Protein AF-A0A419KN35-F1 (afdb_monomer)

Nearest PDB structures (foldseek):
  5v7k-assembly1_A  TM=6.444E-01  e=9.009E-01  Saccharomyces cerevisiae S288C
  4kop-assembly1_D  TM=4.320E-01  e=8.303E+00  Arabidopsis thaliana
  7xre-assembly1_F  TM=3.517E-01  e=9.362E+00  human intestinal bacterium PUE

Radius of gyration: 13.72 Å; Cα contacts (8 Å, |Δi|>4): 100; chains: 1; bounding box: 27×33×36 Å

Foldseek 3Di:
DDDDDPVVVVVLVVVQPPDPPRWRWDDDPHKIKTWDQDPVVQKIKIWIPPADPPDTDIDIGNDPVVVNVVVHVSVVVSVVVD

Mean predicted aligned error: 10.61 Å

Sequence (82 aa):
MRKLKEGERKRLVDFVDARSDKRKVFYYEGFYSSLVADVESNRLVGKIEGIDKDEDIIYEGKTVRECEDKFREAVSRYRKKK

Secondary structure (DSSP, 8-state):
--PPPHHHHHHHHHTTTSSS---EEEEETTEEEEEEEETTTTEEEEEEESS-TT---EEEESSHHHHHHHHHHHHHHHHHH-

pLDDT: mean 74.21, std 18.45, range [35.72, 93.94]

Structure (mmCIF, N/CA/C/O backbone):
data_AF-A0A419KN35-F1
#
_entry.id   AF-A0A419KN35-F1
#
loop_
_atom_site.group_PDB
_atom_site.id
_atom_site.type_symbol
_atom_site.label_atom_id
_atom_site.label_alt_id
_atom_site.label_comp_id
_atom_site.label_asym_id
_atom_site.label_entity_id
_atom_site.label_seq_id
_atom_site.pdbx_PDB_ins_code
_atom_site.Cartn_x
_atom_site.Cartn_y
_atom_site.Cartn_z
_atom_site.occupancy
_atom_site.B_iso_or_equiv
_atom_site.auth_seq_id
_atom_site.auth_comp_id
_atom_site.auth_asym_id
_atom_site.auth_atom_id
_atom_site.pdbx_PDB_model_num
ATOM 1 N N . MET A 1 1 ? 10.929 -14.423 15.886 1.00 35.72 1 MET A N 1
ATOM 2 C CA . MET A 1 1 ? 11.267 -14.189 14.462 1.00 35.72 1 MET A CA 1
ATOM 3 C C . MET A 1 1 ? 10.757 -15.366 13.624 1.00 35.72 1 MET A C 1
ATOM 5 O O . MET A 1 1 ? 11.447 -16.372 13.528 1.00 35.72 1 MET A O 1
ATOM 9 N N . ARG A 1 2 ? 9.529 -15.314 13.084 1.00 41.47 2 ARG A N 1
ATOM 10 C CA . ARG A 1 2 ? 9.019 -16.372 12.185 1.00 41.47 2 ARG A CA 1
ATOM 11 C C . ARG A 1 2 ? 9.401 -16.027 10.743 1.00 41.47 2 ARG A C 1
ATOM 13 O O . ARG A 1 2 ? 8.894 -15.062 10.184 1.00 41.47 2 ARG A O 1
ATOM 20 N N . LYS A 1 3 ? 10.330 -16.807 10.178 1.00 43.09 3 LYS A N 1
ATOM 21 C CA . LYS A 1 3 ? 10.720 -16.782 8.761 1.00 43.09 3 LYS A CA 1
ATOM 22 C C . LYS A 1 3 ? 9.491 -17.080 7.891 1.00 43.09 3 LYS A C 1
ATOM 24 O O . LYS A 1 3 ? 8.930 -18.169 7.981 1.00 43.09 3 LYS A O 1
ATOM 29 N N . LEU A 1 4 ? 9.092 -16.124 7.052 1.00 46.06 4 LEU A N 1
ATOM 30 C CA . LEU A 1 4 ? 8.168 -16.359 5.940 1.00 46.06 4 LEU A CA 1
ATOM 31 C C . LEU A 1 4 ? 8.863 -17.301 4.946 1.00 46.06 4 LEU A C 1
ATOM 33 O O . LEU A 1 4 ? 9.940 -16.978 4.448 1.00 46.06 4 LEU A O 1
ATOM 37 N N . LYS A 1 5 ? 8.284 -18.486 4.721 1.00 44.91 5 LYS A N 1
ATOM 38 C CA . LYS A 1 5 ? 8.833 -19.520 3.835 1.00 44.91 5 LYS A CA 1
ATOM 39 C C . LYS A 1 5 ? 8.953 -18.981 2.404 1.00 44.91 5 LYS A C 1
ATOM 41 O O . LYS A 1 5 ? 7.980 -18.517 1.816 1.00 44.91 5 LYS A O 1
ATOM 46 N N . GLU 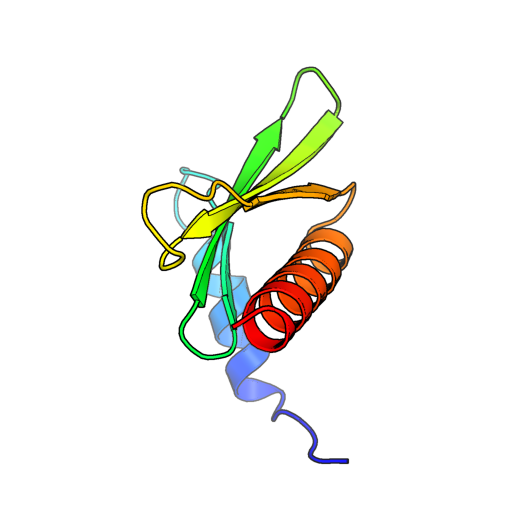A 1 6 ? 10.152 -19.110 1.847 1.00 48.41 6 GLU A N 1
ATOM 47 C CA . GLU A 1 6 ? 10.592 -18.667 0.512 1.00 48.41 6 GLU A CA 1
ATOM 48 C C . GLU A 1 6 ? 9.679 -19.095 -0.658 1.00 48.41 6 GLU A C 1
ATOM 50 O O . GLU A 1 6 ? 9.674 -18.449 -1.703 1.00 48.41 6 GLU A O 1
ATOM 55 N N . GLY A 1 7 ? 8.858 -20.137 -0.479 1.00 43.12 7 GLY A N 1
ATOM 56 C CA . GLY A 1 7 ? 7.951 -20.658 -1.508 1.00 43.12 7 GLY A CA 1
ATOM 57 C C . GLY A 1 7 ? 6.729 -19.782 -1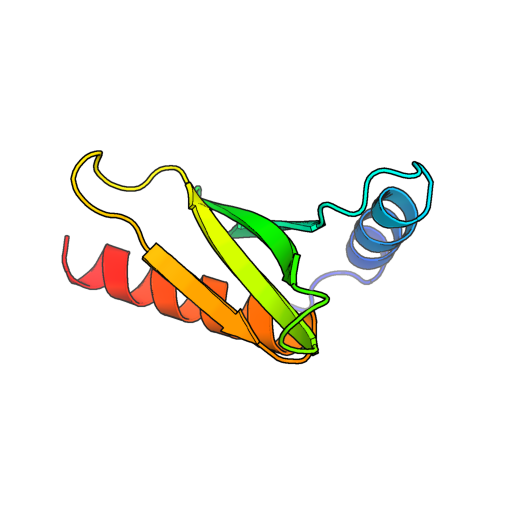.814 1.00 43.12 7 GLY A C 1
ATOM 58 O O . GLY A 1 7 ? 6.268 -19.773 -2.953 1.00 43.12 7 GLY A O 1
ATOM 59 N N . GLU A 1 8 ? 6.222 -19.009 -0.849 1.00 44.25 8 GLU A N 1
ATOM 60 C CA . GLU A 1 8 ? 5.035 -18.156 -1.071 1.00 44.25 8 GLU A CA 1
ATOM 61 C C . GLU A 1 8 ? 5.400 -16.791 -1.660 1.00 44.25 8 GLU A C 1
ATOM 63 O O . GLU A 1 8 ? 4.626 -16.182 -2.396 1.00 44.25 8 GLU A O 1
ATOM 68 N N . ARG A 1 9 ? 6.636 -16.343 -1.413 1.00 44.59 9 ARG A N 1
ATOM 69 C CA . ARG A 1 9 ? 7.166 -15.084 -1.940 1.00 44.59 9 ARG A CA 1
ATOM 70 C C . ARG A 1 9 ? 7.455 -15.163 -3.444 1.00 44.59 9 ARG A C 1
ATOM 72 O O . ARG A 1 9 ? 7.369 -14.147 -4.119 1.00 44.59 9 ARG A O 1
ATOM 79 N N . LYS 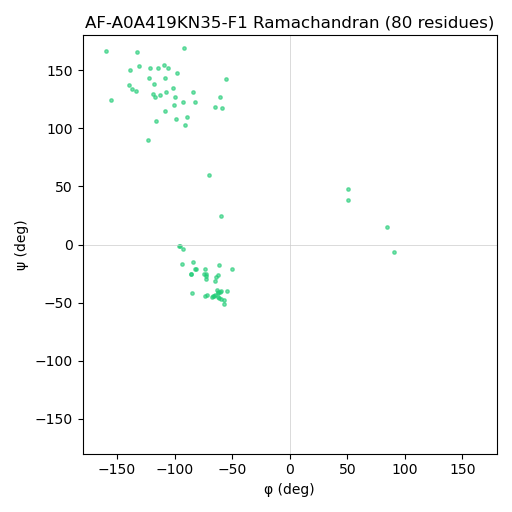A 1 10 ? 7.746 -16.359 -3.970 1.00 43.75 10 LYS A N 1
ATOM 80 C CA . LYS A 1 10 ? 8.030 -16.576 -5.397 1.00 43.75 10 LYS A CA 1
ATOM 81 C C . LYS A 1 10 ? 6.760 -16.494 -6.258 1.00 43.75 10 LYS A C 1
ATOM 83 O O . LYS A 1 10 ? 6.731 -15.746 -7.224 1.00 43.75 10 LYS A O 1
ATOM 88 N N . ARG A 1 11 ? 5.655 -17.123 -5.829 1.00 48.72 11 ARG A N 1
ATOM 89 C CA . ARG A 1 11 ? 4.364 -17.065 -6.556 1.00 48.72 11 ARG A CA 1
ATOM 90 C C . ARG A 1 11 ? 3.743 -15.668 -6.610 1.00 48.72 11 ARG A C 1
ATOM 92 O O . ARG A 1 11 ? 3.072 -15.348 -7.584 1.00 48.72 11 ARG A O 1
ATOM 99 N N . LEU A 1 12 ? 3.965 -14.842 -5.585 1.00 47.56 12 LEU A N 1
ATOM 100 C CA . LEU A 1 12 ? 3.432 -13.476 -5.540 1.00 47.56 12 LEU A CA 1
ATOM 101 C C . LEU A 1 12 ? 4.152 -12.524 -6.513 1.00 47.56 12 LEU A C 1
ATOM 103 O O . LEU A 1 12 ? 3.588 -11.513 -6.918 1.00 47.56 12 LEU A O 1
ATOM 107 N N . VAL A 1 13 ? 5.407 -12.828 -6.856 1.00 46.06 13 VAL A N 1
ATOM 108 C CA . VAL A 1 13 ? 6.217 -12.030 -7.786 1.00 46.06 13 VAL A CA 1
ATOM 109 C C . VAL A 1 13 ? 5.930 -12.440 -9.232 1.00 46.06 13 VAL A C 1
ATOM 111 O O . VAL A 1 13 ? 5.726 -11.559 -10.060 1.00 46.06 13 VAL A O 1
ATOM 114 N N . ASP A 1 14 ? 5.798 -13.741 -9.510 1.00 42.84 14 ASP A N 1
ATOM 115 C CA . ASP A 1 14 ? 5.483 -14.262 -10.852 1.00 42.84 14 ASP A CA 1
ATOM 116 C C . ASP A 1 14 ? 4.095 -13.835 -11.380 1.00 42.84 14 ASP A C 1
ATOM 118 O O . ASP A 1 14 ? 3.906 -13.689 -12.584 1.00 42.84 14 ASP A O 1
ATOM 122 N N . PHE A 1 15 ? 3.116 -13.569 -10.507 1.00 45.59 15 PHE A N 1
ATOM 123 C CA . PHE A 1 15 ? 1.781 -13.127 -10.945 1.00 45.59 15 PHE A CA 1
ATOM 124 C C . PHE A 1 15 ? 1.728 -11.678 -11.454 1.00 45.59 15 PHE A C 1
ATOM 126 O O . PHE A 1 15 ? 0.802 -11.323 -12.180 1.00 45.59 15 PHE A O 1
ATOM 133 N N . VAL A 1 16 ? 2.693 -10.835 -11.077 1.00 46.47 16 VAL A N 1
ATOM 134 C CA . VAL A 1 16 ? 2.693 -9.402 -11.428 1.00 46.47 16 VAL A CA 1
ATOM 135 C C . VAL A 1 16 ? 3.281 -9.154 -12.825 1.00 46.47 16 VAL A C 1
ATOM 137 O O . VAL A 1 16 ? 3.053 -8.093 -13.398 1.00 46.47 16 VAL A O 1
ATOM 140 N N . ASP A 1 17 ? 3.979 -10.135 -13.400 1.00 45.94 17 ASP A N 1
ATOM 141 C CA . ASP A 1 17 ? 4.685 -9.989 -14.682 1.00 45.94 17 ASP A CA 1
ATOM 142 C C . ASP A 1 17 ? 3.850 -10.445 -15.901 1.00 45.94 17 ASP A C 1
ATOM 144 O O . ASP A 1 17 ? 4.148 -10.092 -17.037 1.00 45.94 17 ASP A O 1
ATOM 148 N N . ALA A 1 18 ? 2.769 -11.209 -15.690 1.00 47.12 18 ALA A N 1
ATOM 149 C CA . ALA A 1 18 ? 2.109 -11.970 -16.761 1.00 47.12 18 ALA A CA 1
ATOM 150 C C . ALA A 1 18 ? 0.937 -11.271 -17.487 1.00 47.12 18 ALA A C 1
ATOM 152 O O . ALA A 1 18 ? 0.387 -11.837 -18.434 1.00 47.12 18 ALA A O 1
ATOM 153 N N . ARG A 1 19 ? 0.511 -10.068 -17.085 1.00 44.38 19 ARG A N 1
ATOM 154 C CA . ARG A 1 19 ? -0.516 -9.306 -17.822 1.00 44.38 19 ARG A CA 1
ATOM 155 C C . ARG A 1 19 ? -0.128 -7.839 -17.915 1.00 44.38 19 ARG A C 1
ATOM 157 O O . ARG A 1 19 ? 0.223 -7.231 -16.914 1.00 44.38 19 ARG A O 1
ATOM 164 N N . SER A 1 20 ? -0.252 -7.279 -19.112 1.00 42.81 20 SER A N 1
ATOM 165 C CA . SER A 1 20 ? 0.057 -5.902 -19.521 1.00 42.81 20 SER A CA 1
ATOM 166 C C . SER A 1 20 ? -0.701 -4.768 -18.794 1.00 42.81 20 SER A C 1
ATOM 168 O O . SER A 1 20 ? -0.779 -3.662 -19.318 1.00 42.81 20 SER A O 1
ATOM 170 N N . ASP A 1 21 ? -1.191 -4.989 -17.573 1.00 48.09 21 ASP A N 1
ATOM 171 C CA . ASP A 1 21 ? -1.894 -4.032 -16.717 1.00 48.09 21 ASP A CA 1
ATOM 172 C C . ASP A 1 21 ? -1.154 -3.915 -15.375 1.00 48.09 21 ASP A C 1
ATOM 174 O O . ASP A 1 21 ? -1.382 -4.666 -14.427 1.00 48.09 21 ASP A O 1
ATOM 178 N N . LYS A 1 22 ? -0.206 -2.972 -15.311 1.00 56.84 22 LYS A N 1
ATOM 179 C CA . LYS A 1 22 ? 0.767 -2.762 -14.221 1.00 56.84 22 LYS A CA 1
ATOM 180 C C . LYS A 1 22 ? 0.144 -2.234 -12.914 1.00 56.84 22 LYS A C 1
ATOM 182 O O . LYS A 1 22 ? 0.518 -1.160 -12.444 1.00 56.84 22 LYS A O 1
ATOM 187 N N . ARG A 1 23 ? -0.793 -2.955 -12.298 1.00 62.97 23 ARG A N 1
ATOM 188 C CA . ARG A 1 23 ? -1.263 -2.659 -10.932 1.00 62.97 23 ARG A CA 1
ATOM 189 C C . ARG A 1 23 ? -0.752 -3.713 -9.968 1.00 62.97 23 ARG A C 1
ATOM 191 O O . ARG A 1 23 ? -1.133 -4.877 -10.045 1.00 62.97 23 ARG A O 1
ATOM 198 N N . LYS A 1 24 ? 0.111 -3.298 -9.040 1.00 76.50 24 LYS A N 1
ATOM 199 C CA . LYS A 1 24 ? 0.588 -4.171 -7.966 1.00 76.50 24 LYS A CA 1
ATOM 200 C C . LYS A 1 24 ? -0.300 -3.987 -6.748 1.00 76.50 24 LYS A C 1
ATOM 202 O O . LYS A 1 24 ? -0.422 -2.877 -6.251 1.00 76.50 24 LYS A O 1
ATOM 207 N N . VAL A 1 25 ? -0.908 -5.063 -6.265 1.00 79.94 25 VAL A N 1
ATOM 208 C CA . VAL A 1 25 ? -1.773 -5.013 -5.082 1.00 79.94 25 VAL A CA 1
ATOM 209 C C . VAL A 1 25 ? -1.015 -5.539 -3.866 1.00 79.94 25 VAL A C 1
ATOM 211 O O . VAL A 1 25 ? -0.339 -6.566 -3.947 1.00 79.94 25 VAL A O 1
ATOM 214 N N . PHE A 1 26 ? -1.120 -4.839 -2.740 1.00 82.38 26 PHE A N 1
ATOM 215 C CA . PHE A 1 26 ? -0.624 -5.282 -1.441 1.00 82.38 26 PHE A CA 1
ATOM 216 C C . PHE A 1 26 ? -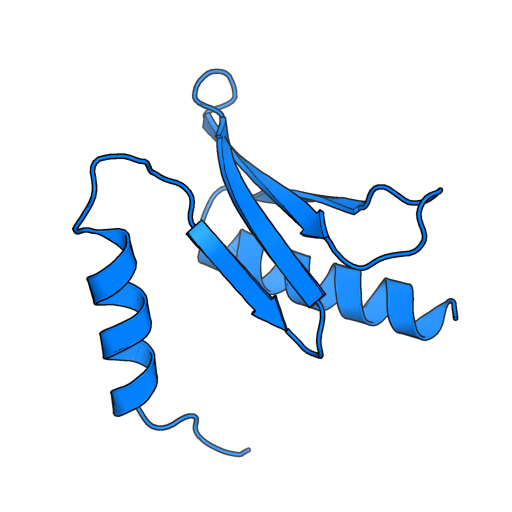1.777 -5.712 -0.538 1.00 82.38 26 PHE A C 1
ATOM 218 O O . PHE A 1 26 ? -2.884 -5.190 -0.640 1.00 82.38 26 PHE A O 1
ATOM 225 N N . TYR A 1 27 ? -1.488 -6.639 0.375 1.00 82.44 27 TYR A N 1
ATOM 226 C CA . TYR A 1 27 ? -2.416 -7.076 1.411 1.00 82.44 27 TYR A CA 1
ATOM 227 C C . TYR A 1 27 ? -1.718 -7.118 2.768 1.00 82.44 27 TYR A C 1
ATOM 229 O O . TYR A 1 27 ? -0.611 -7.656 2.891 1.00 82.44 27 TYR A O 1
ATOM 237 N N . TYR A 1 28 ? -2.356 -6.546 3.787 1.00 83.06 28 TYR A N 1
ATOM 238 C CA . TYR A 1 28 ? -1.857 -6.567 5.158 1.00 83.06 28 TYR A CA 1
ATOM 239 C C . TYR A 1 28 ? -3.008 -6.411 6.153 1.00 83.06 28 TYR A C 1
ATOM 241 O O . TYR A 1 28 ? -3.761 -5.448 6.086 1.00 83.06 28 TYR A O 1
ATOM 249 N N . GLU A 1 29 ? -3.135 -7.367 7.079 1.00 82.88 29 GLU A N 1
ATOM 250 C CA . GLU A 1 29 ? -4.098 -7.329 8.195 1.00 82.88 29 GLU A CA 1
ATOM 251 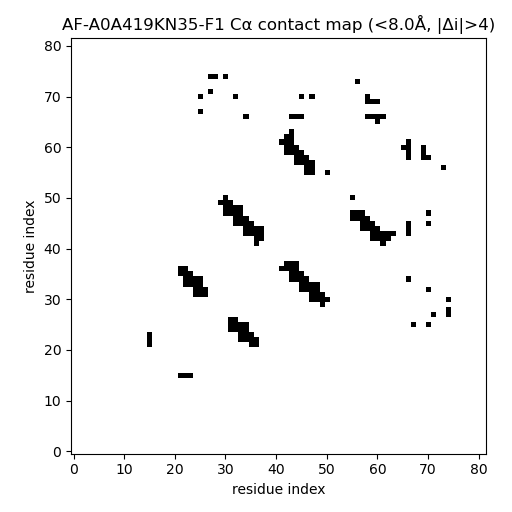C C . GLU A 1 29 ? -5.558 -7.016 7.805 1.00 82.88 29 GLU A C 1
ATOM 253 O O . GLU A 1 29 ? -6.262 -6.325 8.534 1.00 82.88 29 GLU A O 1
ATOM 258 N N . GLY A 1 30 ? -6.028 -7.537 6.666 1.00 82.12 30 GLY A N 1
ATOM 259 C CA . GLY A 1 30 ? -7.402 -7.330 6.188 1.00 82.12 30 GLY A CA 1
ATOM 260 C C . GLY A 1 30 ? -7.587 -6.114 5.277 1.00 82.12 30 GLY A C 1
ATOM 26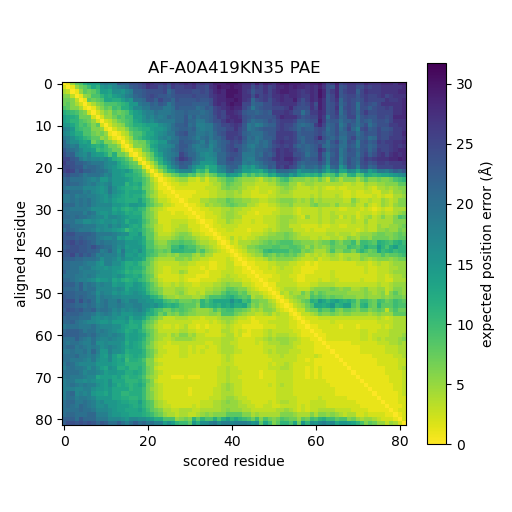1 O O . GLY A 1 30 ? -8.653 -5.968 4.687 1.00 82.12 30 GLY A O 1
ATOM 262 N N . PHE A 1 31 ? -6.551 -5.290 5.109 1.00 84.75 31 PHE A N 1
ATOM 263 C CA . PHE A 1 31 ? -6.551 -4.138 4.213 1.00 84.75 31 PHE A CA 1
ATOM 264 C C . PHE A 1 31 ? -5.879 -4.481 2.891 1.00 84.75 31 PHE A C 1
ATOM 266 O O . PHE A 1 31 ? -4.916 -5.257 2.843 1.00 84.75 31 PHE A O 1
ATOM 273 N N . TYR A 1 32 ? -6.360 -3.849 1.826 1.00 85.56 32 TYR A N 1
ATOM 274 C CA . TYR A 1 32 ? -5.790 -3.962 0.489 1.00 85.56 32 TYR A CA 1
ATOM 275 C C . TYR A 1 32 ? -5.222 -2.617 0.069 1.00 85.56 32 TYR A C 1
ATOM 277 O O . TYR A 1 32 ? -5.700 -1.577 0.508 1.00 85.56 32 TYR A O 1
ATOM 285 N N . SER A 1 33 ? -4.210 -2.621 -0.789 1.00 84.62 33 SER A N 1
ATOM 286 C CA . SER A 1 33 ? -3.766 -1.394 -1.436 1.00 84.62 33 SER A CA 1
ATOM 287 C C . SER A 1 33 ? -3.420 -1.626 -2.890 1.00 84.62 33 SER A C 1
ATOM 289 O O . SER A 1 33 ? -2.757 -2.608 -3.213 1.00 84.62 33 SER A O 1
ATOM 291 N N . SER A 1 34 ? -3.840 -0.708 -3.755 1.00 84.81 34 SER A N 1
ATOM 292 C CA . SER A 1 34 ? -3.505 -0.726 -5.178 1.00 84.81 34 SER A CA 1
ATOM 293 C C . SER A 1 34 ? -2.373 0.249 -5.458 1.00 84.81 34 SER A C 1
ATOM 295 O O . SER A 1 34 ? -2.525 1.444 -5.226 1.00 84.81 34 SER A O 1
ATOM 297 N N . LEU A 1 35 ? -1.256 -0.258 -5.979 1.00 87.06 35 LEU A N 1
ATOM 298 C CA . LEU A 1 35 ? -0.091 0.522 -6.379 1.00 87.06 35 LEU A CA 1
ATOM 299 C C . LEU A 1 35 ? -0.085 0.750 -7.892 1.00 87.06 35 LEU A C 1
ATOM 301 O O . LEU A 1 35 ? -0.135 -0.204 -8.677 1.00 87.06 35 LEU A O 1
ATOM 305 N N . VAL A 1 36 ? 0.034 2.015 -8.278 1.00 85.62 36 VAL A N 1
ATOM 306 C CA . VAL A 1 36 ? 0.100 2.496 -9.659 1.00 85.62 36 VAL A CA 1
ATOM 307 C C . VAL A 1 36 ? 1.404 3.269 -9.851 1.00 85.62 36 VAL A C 1
ATOM 309 O O . VAL A 1 36 ? 1.871 3.947 -8.937 1.00 85.62 36 VAL A O 1
ATOM 312 N N . ALA A 1 37 ? 2.014 3.150 -11.028 1.00 83.25 37 ALA A N 1
ATOM 313 C CA . ALA A 1 37 ? 3.157 3.977 -11.394 1.00 83.25 37 ALA A CA 1
ATOM 314 C C . ALA A 1 37 ? 2.684 5.337 -11.921 1.00 83.25 37 ALA A C 1
ATOM 316 O O . ALA A 1 37 ? 1.941 5.392 -12.899 1.00 83.25 37 ALA A O 1
ATOM 317 N N . ASP A 1 38 ? 3.147 6.409 -11.287 1.00 82.62 38 ASP A N 1
ATOM 318 C CA . ASP A 1 38 ? 3.004 7.782 -11.750 1.00 82.62 38 ASP A CA 1
ATOM 319 C C . ASP A 1 38 ? 4.221 8.147 -12.608 1.00 82.62 38 ASP A C 1
ATOM 321 O O . ASP A 1 38 ? 5.334 8.349 -12.109 1.00 82.62 38 ASP A O 1
ATOM 325 N N . VAL A 1 39 ? 4.019 8.142 -13.926 1.00 75.31 39 VAL A N 1
ATOM 326 C CA . VAL A 1 39 ? 5.091 8.354 -14.911 1.00 75.31 39 VAL A CA 1
ATOM 327 C C . VAL A 1 39 ? 5.531 9.813 -14.999 1.00 75.31 39 VAL A C 1
ATOM 329 O O . VAL A 1 39 ? 6.679 10.065 -15.353 1.00 75.31 39 VAL A O 1
ATOM 332 N N . GLU A 1 40 ? 4.659 10.759 -14.642 1.00 79.19 40 GLU A N 1
ATOM 333 C CA . GLU A 1 40 ? 4.963 12.194 -14.660 1.00 79.19 40 GLU A CA 1
ATOM 334 C C . GLU A 1 40 ? 5.932 12.568 -13.534 1.00 79.19 40 GLU A C 1
ATOM 336 O O . GLU A 1 40 ? 6.919 13.267 -13.761 1.00 79.19 40 GLU A O 1
ATOM 341 N N . SER A 1 41 ? 5.709 12.034 -12.331 1.00 75.31 41 SER A N 1
ATOM 342 C CA . SER A 1 41 ? 6.543 12.313 -11.157 1.00 75.31 41 SER 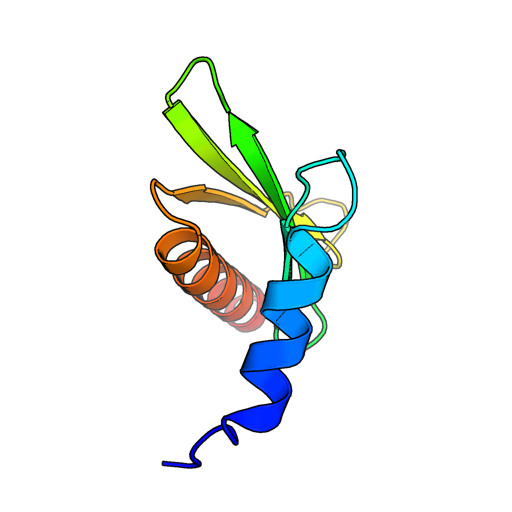A CA 1
ATOM 343 C C . SER A 1 41 ? 7.634 11.267 -10.922 1.00 75.31 41 SER A C 1
ATOM 345 O O . SER A 1 41 ? 8.405 11.393 -9.966 1.00 75.31 41 SER A O 1
ATOM 347 N N . ASN A 1 42 ? 7.704 10.226 -11.762 1.00 82.62 42 ASN A N 1
ATOM 348 C CA . ASN A 1 42 ? 8.593 9.070 -11.612 1.00 82.62 42 ASN A CA 1
ATOM 349 C C . ASN A 1 42 ? 8.500 8.435 -10.206 1.00 82.62 42 ASN A C 1
ATOM 351 O O . ASN A 1 42 ? 9.507 8.208 -9.523 1.00 82.62 42 ASN A O 1
ATOM 355 N N . ARG A 1 43 ? 7.267 8.203 -9.740 1.00 86.44 43 ARG A N 1
ATOM 356 C CA . ARG A 1 43 ? 6.946 7.660 -8.408 1.00 86.44 43 ARG A CA 1
ATOM 357 C C . ARG A 1 43 ? 5.920 6.539 -8.499 1.00 86.44 43 ARG A C 1
ATOM 359 O O . ARG A 1 43 ? 5.271 6.340 -9.516 1.00 86.44 43 ARG A O 1
ATOM 366 N N . LEU A 1 44 ? 5.772 5.791 -7.415 1.00 87.88 44 LEU A N 1
ATOM 367 C CA . LEU A 1 44 ? 4.704 4.820 -7.225 1.00 87.88 44 LEU A CA 1
ATOM 368 C C . LEU A 1 44 ? 3.717 5.380 -6.205 1.00 87.88 44 LEU A C 1
ATOM 370 O O . LEU A 1 44 ? 4.129 5.807 -5.127 1.00 87.88 44 LEU A O 1
ATOM 374 N N . VAL A 1 45 ? 2.432 5.341 -6.533 1.00 89.38 45 VAL A N 1
ATOM 375 C CA . VAL A 1 45 ? 1.345 5.851 -5.695 1.00 89.38 45 VAL A CA 1
ATOM 376 C C . VAL A 1 45 ? 0.444 4.690 -5.314 1.00 89.38 45 VAL A C 1
ATOM 378 O O . VAL A 1 45 ? 0.012 3.921 -6.173 1.00 89.38 45 VAL A O 1
ATOM 381 N N . GLY A 1 46 ? 0.206 4.530 -4.018 1.00 90.44 46 GLY A N 1
ATOM 382 C CA . GLY A 1 46 ? -0.631 3.488 -3.448 1.00 90.44 46 GLY A CA 1
ATOM 383 C C . GLY A 1 46 ? -1.828 4.075 -2.722 1.00 90.44 46 GLY A C 1
ATOM 384 O O . GLY A 1 46 ? -1.684 5.058 -1.996 1.00 90.44 46 GLY A O 1
ATOM 385 N N . LYS A 1 47 ? -2.996 3.459 -2.895 1.00 90.50 47 LYS A N 1
ATOM 386 C CA . LYS A 1 47 ? -4.223 3.805 -2.170 1.00 90.50 47 LYS A CA 1
ATOM 387 C C . LYS A 1 47 ? -4.700 2.612 -1.357 1.00 90.50 47 LYS A C 1
ATOM 389 O O . LYS A 1 47 ? -4.830 1.522 -1.912 1.00 90.50 47 LYS A O 1
ATOM 394 N N . ILE A 1 48 ? -4.971 2.839 -0.073 1.00 89.50 48 ILE A N 1
ATOM 395 C CA . ILE A 1 48 ? -5.506 1.825 0.838 1.00 89.50 48 ILE A CA 1
ATOM 396 C C . ILE A 1 48 ? -7.025 1.746 0.702 1.00 89.50 48 ILE A C 1
ATOM 398 O O . ILE A 1 48 ? -7.720 2.750 0.799 1.00 89.50 48 ILE A O 1
ATOM 402 N N . GLU A 1 49 ? -7.520 0.526 0.550 1.00 83.12 49 GLU A N 1
ATOM 403 C CA . GLU A 1 49 ? -8.931 0.172 0.477 1.00 83.12 49 GLU A CA 1
ATOM 404 C C . GLU A 1 49 ? -9.354 -0.581 1.751 1.00 83.12 49 GLU A C 1
ATOM 406 O O . GLU A 1 49 ? -8.541 -1.246 2.405 1.00 83.12 49 GLU A O 1
ATOM 411 N N . GLY A 1 50 ? -10.647 -0.522 2.085 1.00 77.25 50 GLY A N 1
ATOM 412 C CA . GLY A 1 50 ? -11.206 -1.183 3.275 1.00 77.25 50 GLY A CA 1
ATOM 413 C C . GLY A 1 50 ? -11.090 -0.372 4.572 1.00 77.25 50 GLY A C 1
ATOM 414 O O . GLY A 1 50 ? -11.252 -0.930 5.655 1.00 77.25 50 GLY A O 1
ATOM 415 N N . ILE A 1 51 ? -10.806 0.925 4.460 1.00 82.56 51 ILE A N 1
ATOM 416 C CA . ILE A 1 51 ? -10.887 1.918 5.541 1.00 82.56 51 ILE A CA 1
ATOM 417 C C . ILE A 1 51 ? -12.271 2.593 5.552 1.00 82.56 51 ILE A C 1
ATOM 419 O O . ILE A 1 51 ? -13.076 2.371 4.644 1.00 82.56 51 ILE A O 1
ATOM 423 N N . ASP A 1 52 ? -12.580 3.352 6.610 1.00 83.44 52 ASP A N 1
ATOM 424 C CA . ASP A 1 52 ? -13.858 4.069 6.733 1.00 83.44 52 ASP A CA 1
ATOM 425 C C . ASP A 1 52 ? -14.085 4.986 5.513 1.00 83.44 52 ASP A C 1
ATOM 427 O O . ASP A 1 52 ? -13.141 5.563 4.982 1.00 83.44 52 ASP A O 1
ATOM 431 N N . LYS A 1 53 ? -15.338 5.101 5.042 1.00 71.25 53 LYS A N 1
ATOM 432 C CA . LYS A 1 53 ? -15.680 5.735 3.747 1.00 71.25 53 LYS A CA 1
ATOM 433 C C . LYS A 1 53 ? -15.296 7.215 3.637 1.00 71.25 53 LYS A C 1
ATOM 435 O O . LYS A 1 53 ? -15.255 7.737 2.528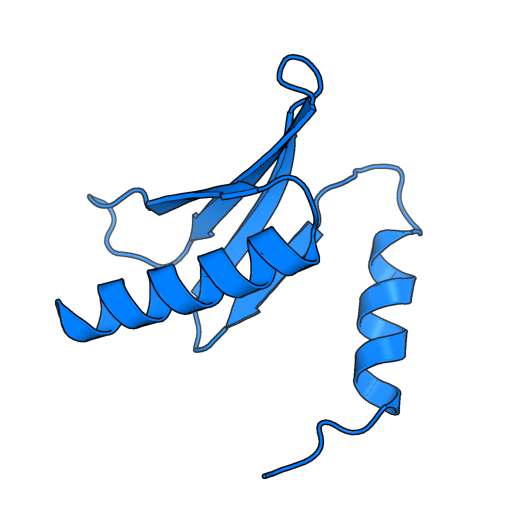 1.00 71.25 53 LYS A O 1
ATOM 440 N N . ASP A 1 54 ? -15.053 7.863 4.769 1.00 75.94 54 ASP A N 1
ATOM 441 C CA . ASP A 1 54 ? -14.669 9.269 4.875 1.00 75.94 54 ASP A CA 1
ATOM 442 C C . ASP A 1 54 ? -13.142 9.462 4.987 1.00 75.94 54 ASP A C 1
ATOM 444 O O . ASP A 1 54 ? -12.668 10.596 5.056 1.00 75.94 54 ASP A O 1
ATOM 448 N N . GLU A 1 55 ? -12.358 8.376 5.003 1.00 78.44 55 GLU A N 1
ATOM 449 C CA . GLU A 1 55 ? -10.897 8.420 4.998 1.00 78.44 55 GLU A CA 1
ATOM 450 C C . GLU A 1 55 ? -10.330 7.871 3.682 1.00 78.44 55 GLU A C 1
ATOM 452 O O . GLU A 1 55 ? -10.620 6.753 3.265 1.00 78.44 55 GLU A O 1
ATOM 457 N N . ASP A 1 56 ? -9.441 8.644 3.060 1.00 82.25 56 ASP A N 1
ATOM 458 C CA . ASP A 1 56 ? -8.629 8.219 1.922 1.00 82.25 56 ASP A CA 1
ATOM 459 C C . ASP A 1 56 ? -7.155 8.253 2.335 1.00 82.25 56 ASP A C 1
ATOM 461 O O . ASP A 1 56 ? -6.548 9.319 2.469 1.00 82.25 56 ASP A O 1
ATOM 465 N N . ILE A 1 57 ? -6.553 7.079 2.543 1.00 88.06 57 ILE A N 1
ATOM 466 C CA . ILE A 1 57 ? -5.130 6.980 2.876 1.00 88.06 57 ILE A CA 1
ATOM 467 C C . ILE A 1 57 ? -4.341 6.652 1.611 1.00 88.06 57 ILE A C 1
ATOM 469 O O . ILE A 1 57 ? -4.370 5.529 1.098 1.00 88.06 57 ILE A O 1
ATOM 473 N N . ILE A 1 58 ? -3.603 7.653 1.138 1.00 90.62 58 ILE A N 1
ATOM 474 C CA . ILE A 1 58 ? -2.707 7.569 -0.015 1.00 90.62 58 ILE A CA 1
ATOM 475 C C . ILE A 1 58 ? -1.263 7.616 0.484 1.00 90.62 58 ILE A C 1
ATOM 477 O O . ILE A 1 58 ? -0.935 8.327 1.436 1.00 90.62 58 ILE A O 1
ATOM 481 N N . TYR A 1 59 ? -0.383 6.857 -0.157 1.00 90.25 59 TYR A N 1
ATOM 482 C CA . TYR A 1 59 ? 1.046 6.883 0.115 1.00 90.25 59 TYR A CA 1
ATOM 483 C C . TYR A 1 59 ? 1.844 6.809 -1.184 1.00 90.25 59 TYR A C 1
ATOM 485 O O . TYR A 1 59 ? 1.431 6.196 -2.163 1.00 90.25 59 TYR A O 1
ATOM 493 N N . GLU A 1 60 ? 3.030 7.403 -1.182 1.00 91.81 60 GLU A N 1
ATOM 494 C CA . GLU A 1 60 ? 3.919 7.428 -2.342 1.00 91.81 60 GLU A CA 1
ATOM 495 C C . GLU A 1 60 ? 5.264 6.797 -2.000 1.00 91.81 60 GLU A C 1
ATOM 497 O O . GLU A 1 60 ? 5.718 6.884 -0.859 1.00 91.81 60 GLU A O 1
ATOM 502 N N . GLY A 1 61 ? 5.958 6.229 -2.978 1.00 88.44 61 GLY A N 1
ATOM 503 C CA . GLY A 1 61 ? 7.334 5.772 -2.811 1.00 88.44 61 GLY A CA 1
ATOM 504 C C . GLY A 1 61 ? 8.073 5.623 -4.131 1.00 88.44 61 GLY A C 1
ATOM 505 O O . GLY A 1 61 ? 7.476 5.644 -5.203 1.00 88.44 61 GLY A O 1
ATOM 506 N N . LYS A 1 62 ? 9.399 5.490 -4.066 1.00 86.56 62 LYS A N 1
ATOM 507 C CA . LYS A 1 62 ? 10.230 5.314 -5.272 1.00 86.56 62 LYS A CA 1
ATOM 508 C C . LYS A 1 62 ? 10.345 3.860 -5.710 1.00 86.56 62 LYS A C 1
ATOM 510 O O . LYS A 1 62 ? 10.614 3.573 -6.870 1.00 86.56 62 LYS A O 1
ATOM 515 N N . THR A 1 63 ? 10.179 2.933 -4.771 1.00 85.06 63 THR A N 1
ATOM 516 C CA . THR A 1 63 ? 10.298 1.497 -5.020 1.00 85.06 63 THR A CA 1
ATOM 517 C C . THR A 1 63 ? 9.102 0.761 -4.446 1.00 85.06 63 THR A C 1
ATOM 519 O O . THR A 1 63 ? 8.507 1.177 -3.455 1.00 85.06 63 THR A O 1
ATOM 522 N N . VAL A 1 64 ? 8.788 -0.390 -5.037 1.00 84.88 64 VAL A N 1
ATOM 523 C CA . VAL A 1 64 ? 7.712 -1.270 -4.566 1.00 84.88 64 VAL A CA 1
ATOM 524 C C . VAL A 1 64 ? 7.884 -1.632 -3.090 1.00 84.88 64 VAL A C 1
ATOM 526 O O . VAL A 1 64 ? 6.908 -1.670 -2.349 1.00 84.88 64 VAL A O 1
ATOM 529 N N . ARG A 1 65 ? 9.121 -1.887 -2.652 1.00 87.44 65 ARG A N 1
ATOM 530 C CA . ARG A 1 65 ? 9.414 -2.258 -1.264 1.00 87.44 65 ARG A CA 1
ATOM 531 C C . ARG A 1 65 ? 9.140 -1.106 -0.298 1.00 87.44 65 ARG A C 1
ATOM 533 O O . ARG A 1 65 ? 8.506 -1.320 0.723 1.00 87.44 65 ARG A O 1
ATOM 540 N N . GLU A 1 66 ? 9.556 0.106 -0.653 1.00 90.19 66 GLU A N 1
ATOM 541 C CA . GLU A 1 66 ? 9.262 1.308 0.136 1.00 90.19 66 GLU A CA 1
ATOM 542 C C . GLU A 1 66 ? 7.749 1.546 0.256 1.00 90.19 66 GLU A C 1
ATOM 544 O O . GLU A 1 66 ? 7.246 1.861 1.331 1.00 90.19 66 GLU A O 1
ATOM 549 N N . CYS A 1 67 ? 7.016 1.337 -0.837 1.00 91.00 67 CYS A N 1
ATOM 550 C CA . CYS A 1 67 ? 5.559 1.393 -0.859 1.00 91.00 67 CYS A CA 1
ATOM 551 C C . CYS A 1 67 ? 4.909 0.319 0.027 1.00 91.00 67 CYS A C 1
ATOM 553 O O . CYS A 1 67 ? 3.924 0.609 0.698 1.00 91.00 67 CYS A O 1
ATOM 555 N N . GLU A 1 68 ? 5.448 -0.901 0.065 1.00 90.31 68 GLU A N 1
ATOM 556 C CA . GLU A 1 68 ? 4.959 -1.963 0.953 1.00 90.31 68 GLU A CA 1
ATOM 557 C C . GLU A 1 68 ? 5.170 -1.611 2.434 1.00 90.31 68 GLU A C 1
ATOM 559 O O . GLU A 1 68 ? 4.267 -1.800 3.251 1.00 90.31 68 GLU A O 1
ATOM 564 N N . ASP A 1 69 ? 6.338 -1.070 2.788 1.00 93.88 69 ASP A N 1
ATOM 565 C CA . ASP A 1 69 ? 6.629 -0.653 4.163 1.00 93.88 69 ASP A CA 1
ATOM 566 C C . ASP A 1 69 ? 5.727 0.521 4.591 1.00 93.88 69 ASP A C 1
ATOM 568 O O . ASP A 1 69 ? 5.118 0.476 5.664 1.00 93.88 69 ASP A O 1
ATOM 572 N N . LYS A 1 70 ? 5.548 1.525 3.720 1.00 93.88 70 LYS A N 1
ATOM 573 C CA . LYS A 1 70 ? 4.634 2.661 3.950 1.00 93.88 70 LYS A CA 1
ATOM 574 C C . LYS A 1 70 ? 3.178 2.226 4.085 1.00 93.88 70 LYS A C 1
ATOM 576 O O . LYS A 1 70 ? 2.479 2.717 4.967 1.00 93.88 70 LYS A O 1
ATOM 581 N N . PHE A 1 71 ? 2.736 1.278 3.262 1.00 92.75 71 PHE A N 1
ATOM 582 C CA . PHE A 1 71 ? 1.406 0.686 3.363 1.00 92.75 71 PHE A CA 1
ATOM 583 C C . PHE A 1 71 ? 1.161 0.071 4.744 1.00 92.75 71 PHE A C 1
ATOM 585 O O . PHE A 1 71 ? 0.173 0.390 5.403 1.00 92.75 71 PHE A O 1
ATOM 592 N N . ARG A 1 72 ? 2.083 -0.777 5.215 1.00 92.44 72 ARG A N 1
ATOM 593 C CA . ARG A 1 72 ? 1.965 -1.421 6.532 1.00 92.44 72 ARG A CA 1
ATOM 594 C C . ARG A 1 72 ? 1.958 -0.408 7.668 1.00 92.44 72 ARG A C 1
ATOM 596 O O . ARG A 1 72 ? 1.174 -0.549 8.605 1.00 92.44 72 ARG A O 1
ATOM 603 N N . GLU A 1 73 ? 2.811 0.611 7.587 1.00 93.94 73 GLU A N 1
ATOM 604 C CA . GLU A 1 73 ? 2.844 1.684 8.581 1.00 93.94 73 GLU A CA 1
ATOM 605 C C . GLU A 1 73 ? 1.515 2.449 8.619 1.00 93.94 73 GLU A C 1
ATOM 607 O O . GLU A 1 73 ? 0.969 2.684 9.699 1.00 93.94 73 GLU A O 1
ATOM 612 N N . ALA A 1 74 ? 0.972 2.793 7.454 1.00 91.69 74 ALA A N 1
ATOM 613 C CA . ALA A 1 74 ? -0.294 3.499 7.325 1.00 91.69 74 ALA A CA 1
ATOM 614 C C . ALA A 1 74 ? -1.470 2.693 7.902 1.00 91.69 74 ALA A C 1
ATOM 616 O O . ALA A 1 74 ? -2.222 3.223 8.721 1.00 91.69 74 ALA A O 1
ATOM 617 N N . VAL A 1 75 ? -1.568 1.397 7.580 1.00 89.62 75 VAL A N 1
ATOM 618 C CA . VAL A 1 75 ? -2.560 0.487 8.185 1.00 89.62 75 VAL A CA 1
ATOM 619 C C . VAL A 1 75 ? -2.385 0.415 9.703 1.00 89.62 75 VAL A C 1
ATOM 621 O O . VAL A 1 75 ? -3.354 0.550 10.449 1.00 89.62 75 VAL A O 1
ATOM 624 N N . SER A 1 76 ? -1.149 0.252 10.183 1.00 90.94 76 SER A N 1
ATOM 625 C CA . SER A 1 76 ? -0.861 0.187 11.620 1.00 90.94 76 SER A CA 1
ATOM 626 C C . SER A 1 76 ? -1.287 1.463 12.352 1.00 90.94 76 SER A C 1
ATOM 628 O O . SER A 1 76 ? -1.835 1.394 13.452 1.00 90.94 76 SER A O 1
ATOM 630 N N . ARG A 1 77 ? -1.069 2.637 11.746 1.00 90.06 77 ARG A N 1
ATOM 631 C CA . ARG A 1 77 ? -1.503 3.927 12.300 1.00 90.06 77 ARG A CA 1
ATOM 632 C C . ARG A 1 77 ? -3.020 4.069 12.307 1.00 90.06 77 ARG A C 1
ATOM 634 O O . ARG A 1 77 ? -3.555 4.483 13.329 1.00 90.06 77 ARG A O 1
ATOM 641 N N . TYR A 1 78 ? -3.695 3.709 11.217 1.00 87.56 78 TYR A N 1
ATOM 642 C CA . TYR A 1 78 ? -5.158 3.734 11.137 1.00 87.56 78 TYR A CA 1
ATOM 643 C C . TYR A 1 78 ? -5.785 2.864 12.237 1.00 87.56 78 TYR A C 1
ATOM 645 O O . TYR A 1 78 ? -6.599 3.341 13.021 1.00 87.56 78 TYR A O 1
ATOM 653 N N . ARG A 1 79 ? -5.296 1.630 12.410 1.00 85.06 79 ARG A N 1
ATOM 654 C CA . ARG A 1 79 ? -5.772 0.719 13.465 1.00 85.06 79 ARG A CA 1
ATOM 655 C C . ARG A 1 79 ? -5.539 1.212 14.892 1.00 85.06 79 ARG A C 1
ATOM 657 O O . ARG A 1 79 ? -6.243 0.763 15.779 1.00 85.06 79 ARG A O 1
ATOM 664 N N . LYS A 1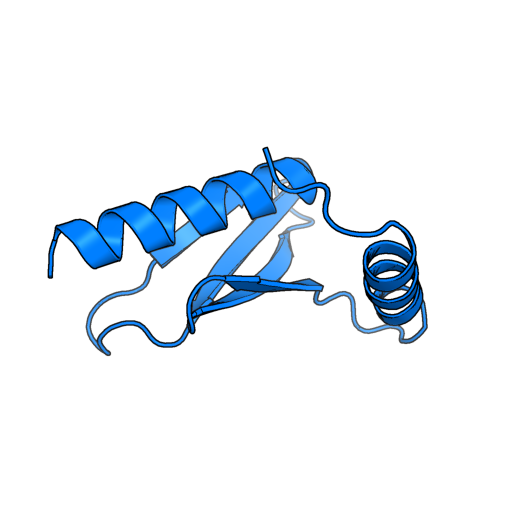 80 ? -4.539 2.065 15.131 1.00 86.94 80 LYS A N 1
ATOM 665 C CA . LYS A 1 80 ? -4.276 2.654 16.458 1.00 86.94 80 LYS A CA 1
ATOM 666 C C . LYS A 1 80 ? -5.160 3.860 16.766 1.00 86.94 80 LYS A C 1
ATOM 668 O O . LYS A 1 80 ? -5.251 4.246 17.925 1.00 86.94 80 LYS A O 1
ATOM 673 N N . LYS A 1 81 ? -5.713 4.505 15.736 1.00 79.19 81 LYS A N 1
ATOM 674 C CA . LYS A 1 81 ? -6.652 5.624 15.888 1.00 79.19 81 LYS A CA 1
ATOM 675 C C . LYS A 1 81 ? -8.086 5.150 16.148 1.00 79.19 81 LYS A C 1
ATOM 677 O O . LYS A 1 81 ? -8.878 5.942 16.648 1.00 79.19 81 LYS A O 1
ATOM 682 N N . LYS A 1 82 ? -8.393 3.906 15.779 1.00 63.38 82 LYS A N 1
ATOM 683 C CA . LYS A 1 82 ? -9.669 3.223 16.009 1.00 63.38 82 LYS A CA 1
ATOM 684 C C . LYS A 1 82 ? -9.646 2.477 17.338 1.00 63.38 82 LYS A C 1
ATOM 686 O O . LYS A 1 82 ? -10.710 2.437 17.987 1.00 63.38 82 LYS A O 1
#

Solvent-accessible surface area (backbone atoms only — not comparable to full-atom values): 5124 Å² total; per-residue (Å²): 138,86,80,79,63,72,73,62,62,52,59,66,54,61,65,66,73,75,52,101,65,77,64,52,73,48,77,58,98,88,33,39,28,51,31,39,75,39,78,90,78,69,32,34,42,32,41,54,44,88,61,61,95,90,58,83,56,70,50,73,26,83,42,72,67,54,36,50,54,51,49,53,51,51,53,53,52,54,63,71,77,106